Protein AF-A0A506ULU9-F1 (afdb_monomer_lite)

Foldseek 3Di:
DDDDDDDDPDPDPPPPQDWDQDPPPRDIDGPPDQADPPQGWGWDAAFDPVQLVVLLQVQLPPQLVVVCVVPPPVCPVCNVVSSVVRSVVSNVCRRVVRRDIDTGDD

Sequence (106 aa):
MRLPAKHPGPPQPRAEISFLPCPHCGAEIRNTALRCPACGAEKHFGPTLYETAFCALAGALALPLAVWAVTGAAHWFWLGLTCAAGAALGVLAALFRFSSARWLKT

Radius of gyration: 25.17 Å; chains: 1; bounding box: 41×34×87 Å

Organism: NCBI:txid2558360

pLDDT: mean 84.12, std 10.23, range [53.81, 94.94]

Structure (mmCIF, N/CA/C/O backbone):
data_AF-A0A506ULU9-F1
#
_entry.id   AF-A0A506ULU9-F1
#
loop_
_atom_site.group_PDB
_atom_site.id
_atom_site.type_symbol
_atom_site.label_atom_id
_atom_site.label_alt_id
_atom_site.label_comp_id
_atom_site.label_asym_id
_atom_site.label_entity_id
_atom_site.label_seq_id
_atom_site.pdbx_PDB_ins_code
_atom_site.Cartn_x
_atom_site.Cartn_y
_atom_site.Cartn_z
_atom_site.occupancy
_atom_site.B_iso_or_equiv
_atom_site.auth_seq_id
_atom_site.auth_comp_id
_atom_site.auth_asym_id
_atom_site.auth_atom_id
_atom_site.pdbx_PDB_model_num
ATOM 1 N N . MET A 1 1 ? 21.155 -22.504 61.431 1.00 53.81 1 MET A N 1
ATOM 2 C CA . MET A 1 1 ? 20.816 -22.464 59.992 1.00 53.81 1 MET A CA 1
ATOM 3 C C . MET A 1 1 ? 19.777 -21.367 59.789 1.00 53.81 1 MET A C 1
ATOM 5 O O . MET A 1 1 ? 18.674 -21.511 60.293 1.00 53.81 1 MET A O 1
ATOM 9 N N . ARG A 1 2 ? 20.144 -20.225 59.187 1.00 55.00 2 ARG A N 1
ATOM 10 C CA . ARG A 1 2 ? 19.197 -19.136 58.875 1.00 55.00 2 ARG A CA 1
ATOM 11 C C . ARG A 1 2 ? 18.644 -19.380 57.470 1.00 55.00 2 ARG A C 1
ATOM 13 O O . ARG A 1 2 ? 19.429 -19.482 56.534 1.00 55.00 2 ARG A O 1
ATOM 20 N N . LEU A 1 3 ? 17.326 -19.506 57.337 1.00 65.94 3 LEU A N 1
ATOM 21 C CA . LEU A 1 3 ? 16.651 -19.561 56.037 1.00 65.94 3 LEU A CA 1
ATOM 22 C C . LEU A 1 3 ? 16.816 -18.205 55.322 1.00 65.94 3 LEU A C 1
ATOM 24 O O . LEU A 1 3 ? 16.645 -17.171 55.975 1.00 65.94 3 LEU A O 1
ATOM 28 N N . PRO A 1 4 ? 17.142 -18.170 54.017 1.00 65.12 4 PRO A N 1
ATOM 29 C CA . PRO A 1 4 ? 17.172 -16.922 53.267 1.00 65.12 4 PRO A CA 1
ATOM 30 C C . PRO A 1 4 ? 15.757 -16.343 53.144 1.00 65.12 4 PRO A C 1
ATOM 32 O O . PRO A 1 4 ? 14.809 -17.036 52.772 1.00 65.12 4 PRO A O 1
ATOM 35 N N . ALA A 1 5 ? 15.621 -15.057 53.467 1.00 68.94 5 ALA A N 1
ATOM 36 C CA . ALA A 1 5 ? 14.368 -14.327 53.354 1.00 68.94 5 ALA A CA 1
ATOM 37 C C . ALA A 1 5 ? 13.921 -14.254 51.885 1.00 68.94 5 ALA A C 1
ATOM 39 O O . ALA A 1 5 ? 14.635 -13.726 51.029 1.00 68.94 5 ALA A O 1
ATOM 40 N N . LYS A 1 6 ? 12.717 -14.766 51.605 1.00 68.88 6 LYS A N 1
ATOM 41 C CA . LYS A 1 6 ? 12.034 -14.647 50.314 1.00 68.88 6 LYS A CA 1
ATOM 42 C C . LYS A 1 6 ? 11.797 -13.161 50.027 1.00 68.88 6 LYS A C 1
ATOM 44 O O . LYS A 1 6 ? 10.913 -12.556 50.627 1.00 68.88 6 LYS A O 1
ATOM 49 N N . HIS A 1 7 ? 12.599 -12.572 49.142 1.00 68.19 7 HIS A N 1
ATOM 50 C CA . HIS A 1 7 ? 12.332 -11.225 48.646 1.00 68.19 7 HIS A CA 1
ATOM 51 C C . HIS A 1 7 ? 10.995 -11.235 47.889 1.00 68.19 7 HIS A C 1
ATOM 53 O O . HIS A 1 7 ? 10.808 -12.091 47.016 1.00 68.19 7 HIS A O 1
ATOM 59 N N . PRO A 1 8 ? 10.050 -10.331 48.204 1.00 69.31 8 PRO A N 1
ATOM 60 C CA . PRO A 1 8 ? 8.905 -10.122 47.338 1.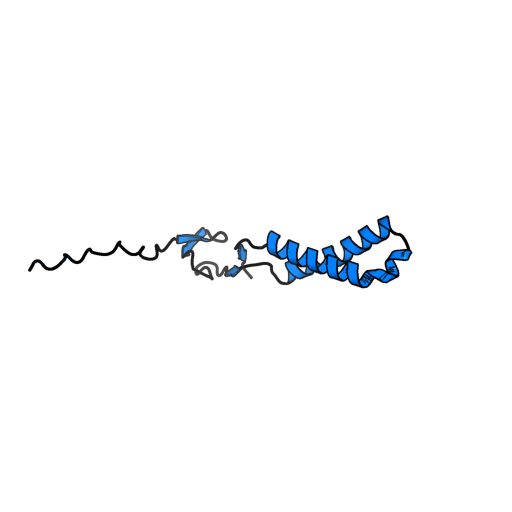00 69.31 8 PRO A CA 1
ATOM 61 C C . PRO A 1 8 ? 9.443 -9.579 46.012 1.00 69.31 8 PRO A C 1
ATOM 63 O O . PRO A 1 8 ? 10.181 -8.595 45.987 1.00 69.31 8 PRO A O 1
ATOM 66 N N . GLY A 1 9 ? 9.139 -10.277 44.915 1.00 68.44 9 GLY A N 1
ATOM 67 C CA . GLY A 1 9 ? 9.473 -9.800 43.576 1.00 68.44 9 GLY A CA 1
ATOM 68 C C . GLY A 1 9 ? 8.848 -8.422 43.319 1.00 68.44 9 GLY A C 1
ATOM 69 O O . GLY A 1 9 ? 7.880 -8.057 43.995 1.00 68.44 9 GLY A O 1
ATOM 70 N N . PRO A 1 10 ? 9.387 -7.647 42.364 1.00 73.56 10 PRO A N 1
ATOM 71 C CA . PRO A 1 10 ? 8.842 -6.337 42.034 1.00 73.56 10 PRO A CA 1
ATOM 72 C C . PRO A 1 10 ? 7.345 -6.455 41.698 1.00 73.56 10 PRO A C 1
ATOM 74 O O . PRO A 1 10 ? 6.935 -7.463 41.109 1.00 73.56 10 PRO A O 1
ATOM 77 N N . PRO A 1 11 ? 6.513 -5.461 42.065 1.00 65.31 11 PRO A N 1
ATOM 78 C CA . PRO A 1 11 ? 5.122 -5.438 41.645 1.00 65.31 11 PRO A CA 1
ATOM 79 C C . PRO A 1 11 ? 5.092 -5.491 40.116 1.00 65.31 11 PRO A C 1
ATOM 81 O O . PRO A 1 11 ? 5.584 -4.587 39.443 1.00 65.31 11 PRO A O 1
ATOM 84 N N . GLN A 1 12 ? 4.557 -6.585 39.572 1.00 64.88 12 GLN A N 1
ATOM 85 C CA . GLN A 1 12 ? 4.276 -6.693 38.146 1.00 64.88 12 GLN A CA 1
ATOM 86 C C . GLN A 1 12 ? 3.405 -5.487 37.768 1.00 64.88 12 GLN A C 1
ATOM 88 O O . GLN A 1 12 ? 2.427 -5.235 38.484 1.00 64.88 12 GLN A O 1
ATOM 93 N N . PRO A 1 13 ? 3.727 -4.728 36.705 1.00 60.44 13 PRO A N 1
ATOM 94 C CA . PRO A 1 13 ? 2.884 -3.632 36.263 1.00 60.44 13 PRO A CA 1
ATOM 95 C C . PRO A 1 13 ? 1.521 -4.222 35.908 1.00 60.44 13 PRO A C 1
ATOM 97 O O . PRO A 1 13 ? 1.338 -4.888 34.890 1.00 60.44 13 PRO A O 1
ATOM 100 N N . ARG A 1 14 ? 0.569 -4.043 36.824 1.00 58.22 14 ARG A N 1
ATOM 101 C CA . ARG A 1 14 ? -0.850 -4.322 36.636 1.00 58.22 14 ARG A CA 1
ATOM 102 C C . ARG A 1 14 ? -1.207 -3.618 35.338 1.00 58.22 14 ARG A C 1
ATOM 104 O O . ARG A 1 14 ? -1.058 -2.404 35.324 1.00 58.22 14 ARG A O 1
ATOM 111 N N . ALA A 1 15 ? -1.556 -4.360 34.280 1.00 61.72 15 ALA A N 1
ATOM 112 C CA . ALA A 1 15 ? -1.831 -3.809 32.953 1.00 61.72 15 ALA A CA 1
ATOM 113 C C . ALA A 1 15 ? -2.652 -2.529 33.113 1.00 61.72 15 ALA A C 1
ATOM 115 O O . ALA A 1 15 ? -3.836 -2.589 33.452 1.00 61.72 15 ALA A O 1
ATOM 116 N N . GLU A 1 16 ? -1.978 -1.385 33.014 1.00 63.12 16 GLU A N 1
ATOM 117 C CA . GLU A 1 16 ? -2.585 -0.109 33.331 1.00 63.12 16 GLU A CA 1
ATOM 118 C C . GLU A 1 16 ? -3.606 0.104 32.231 1.00 63.12 16 GLU A C 1
ATOM 120 O O . GLU A 1 16 ? -3.262 0.176 31.046 1.00 63.12 16 GLU A O 1
ATOM 125 N N . ILE A 1 17 ? -4.882 0.044 32.606 1.00 69.75 17 ILE A N 1
ATOM 126 C CA . ILE A 1 17 ? -5.977 0.197 31.661 1.00 69.75 17 ILE A CA 1
ATOM 127 C C . ILE A 1 17 ? -5.963 1.671 31.274 1.00 69.75 17 ILE A C 1
ATOM 129 O O . ILE A 1 17 ? -6.603 2.501 31.907 1.00 69.75 17 ILE A O 1
ATOM 133 N N . SER A 1 18 ? -5.161 1.989 30.264 1.00 78.12 18 SER A N 1
ATOM 134 C CA . SER A 1 18 ? -5.095 3.321 29.692 1.00 78.12 18 SER A CA 1
ATOM 135 C C . SER A 1 18 ? -6.356 3.544 28.869 1.00 78.12 18 SER A C 1
ATOM 137 O O . SER A 1 18 ? -6.704 2.752 27.983 1.00 78.12 18 SER A O 1
ATOM 139 N N . PHE A 1 19 ? -7.063 4.614 29.202 1.00 86.75 19 PHE A N 1
ATOM 140 C CA . PHE A 1 19 ? -8.207 5.093 28.449 1.00 86.75 19 PHE A CA 1
ATOM 141 C C . PHE A 1 19 ? -7.773 6.255 27.555 1.00 86.75 19 PHE A C 1
ATOM 143 O O . PHE A 1 19 ? -6.865 7.014 27.888 1.00 86.75 19 PHE A O 1
ATOM 150 N N . LEU A 1 20 ? -8.386 6.350 26.383 1.00 88.38 20 LEU A N 1
ATOM 151 C CA . LEU A 1 20 ? -8.111 7.352 25.360 1.00 88.38 20 LEU A CA 1
ATOM 152 C C . LEU A 1 20 ? -9.465 7.880 24.858 1.00 88.38 20 LEU A C 1
ATOM 154 O O . LEU A 1 20 ? -10.409 7.096 24.750 1.00 88.38 20 LEU A O 1
ATOM 158 N N . PRO A 1 21 ? -9.601 9.173 24.536 1.00 90.81 21 PRO A N 1
ATOM 159 C CA . PRO A 1 21 ? -10.807 9.680 23.889 1.00 90.81 21 PRO A CA 1
ATOM 160 C C . PRO A 1 21 ? -10.905 9.185 22.439 1.00 90.81 21 PRO A C 1
ATOM 162 O O . PRO A 1 21 ? -9.950 9.262 21.668 1.00 90.81 21 PRO A O 1
ATOM 165 N N . CYS A 1 22 ? -12.074 8.701 22.024 1.00 90.31 22 CYS A N 1
ATOM 166 C CA . CYS A 1 22 ? -12.311 8.330 20.632 1.00 90.31 22 CYS A CA 1
ATOM 167 C C . CYS A 1 22 ? -12.179 9.570 19.725 1.00 90.31 22 CYS A C 1
ATOM 169 O O . CYS A 1 22 ? -12.901 10.544 19.942 1.00 90.31 22 CYS A O 1
ATOM 171 N N . PRO A 1 23 ? -11.357 9.546 18.659 1.00 87.69 23 PRO A N 1
ATOM 172 C CA . PRO A 1 23 ? -11.166 10.712 17.791 1.00 87.69 23 PRO A CA 1
ATOM 173 C C . PRO A 1 23 ? -12.404 11.068 16.952 1.00 87.69 23 PRO A C 1
ATOM 175 O O . PRO A 1 23 ? -12.446 12.142 16.365 1.00 87.69 23 PRO A O 1
ATOM 178 N N . HIS A 1 24 ? -13.408 10.185 16.878 1.00 88.56 24 HIS A N 1
ATOM 179 C CA . HIS A 1 24 ? -14.624 10.427 16.098 1.00 88.56 24 HIS A CA 1
ATOM 180 C C . HIS A 1 24 ? -15.765 11.035 16.930 1.00 88.56 24 HIS A C 1
ATOM 182 O O . HIS A 1 24 ? -16.524 11.855 16.419 1.00 88.56 24 HIS A O 1
ATOM 188 N N . CYS A 1 25 ? -15.945 10.608 18.184 1.00 91.25 25 CYS A N 1
ATOM 189 C CA . CYS A 1 25 ? -17.077 11.041 19.018 1.00 91.25 25 CYS A CA 1
ATOM 190 C C . CYS A 1 25 ? -16.688 11.591 20.395 1.00 91.25 25 CYS A C 1
ATOM 192 O O . CYS A 1 25 ? -17.566 12.021 21.132 1.00 91.25 25 CYS A O 1
ATOM 194 N N . GLY A 1 26 ? -15.409 11.541 20.773 1.00 90.44 26 GLY A N 1
ATOM 195 C CA . GLY A 1 26 ? -14.922 11.991 22.078 1.00 90.44 26 GLY A CA 1
ATOM 196 C C . GLY A 1 26 ? -15.189 11.035 23.244 1.00 90.44 26 GLY A C 1
ATOM 197 O O . GLY A 1 26 ? -14.680 11.275 24.333 1.00 90.44 26 GLY A O 1
ATOM 198 N N . ALA A 1 27 ? -15.937 9.943 23.043 1.00 91.44 27 ALA A N 1
ATOM 199 C CA . ALA A 1 27 ? -16.232 8.985 24.108 1.00 91.44 27 ALA A CA 1
ATOM 200 C C . ALA A 1 27 ? -14.967 8.272 24.608 1.00 91.44 27 ALA A C 1
ATOM 202 O O . ALA A 1 27 ? -14.085 7.924 23.820 1.00 91.44 27 ALA A O 1
ATOM 203 N N . GLU A 1 28 ? -14.909 8.007 25.909 1.00 92.25 28 GLU A N 1
ATOM 204 C CA . GLU A 1 28 ? -13.771 7.351 26.544 1.00 92.25 28 GLU A CA 1
ATOM 205 C C . GLU A 1 28 ? -13.723 5.860 26.185 1.00 92.25 28 GLU A C 1
ATOM 207 O O . GLU A 1 28 ? -14.691 5.116 26.366 1.00 92.25 28 GLU A O 1
ATOM 212 N N . ILE A 1 29 ? -12.596 5.416 25.632 1.00 90.94 29 ILE A N 1
ATOM 213 C CA . ILE A 1 29 ? -12.398 4.044 25.161 1.00 90.94 29 ILE A CA 1
ATOM 214 C C . ILE A 1 29 ? -11.109 3.462 25.728 1.00 90.94 29 ILE A C 1
ATOM 216 O O . ILE A 1 29 ? -10.129 4.169 25.949 1.00 90.94 29 ILE A O 1
ATOM 220 N N . ARG A 1 30 ? -11.077 2.144 25.946 1.00 87.81 30 ARG A N 1
ATOM 221 C CA . ARG A 1 30 ? -9.826 1.460 26.308 1.00 87.81 30 ARG A CA 1
ATOM 222 C C . ARG A 1 30 ? -8.840 1.564 25.147 1.00 87.81 30 ARG A C 1
ATOM 224 O O . ARG A 1 30 ? -9.232 1.378 23.999 1.00 87.81 30 ARG A O 1
ATOM 231 N N . ASN A 1 31 ? -7.558 1.771 25.428 1.00 83.31 31 ASN A N 1
ATOM 232 C CA . ASN A 1 31 ? -6.515 1.836 24.396 1.00 83.31 31 ASN A CA 1
ATOM 233 C C . ASN A 1 31 ? -6.457 0.547 23.540 1.00 83.31 31 ASN A C 1
ATOM 235 O O . ASN A 1 31 ? -6.240 0.580 22.323 1.00 83.31 31 ASN A O 1
ATOM 239 N N . THR A 1 32 ? -6.755 -0.593 24.168 1.00 84.62 32 THR A N 1
ATOM 240 C CA . THR A 1 32 ? -6.844 -1.913 23.530 1.00 84.62 32 THR A CA 1
ATOM 241 C C . THR A 1 32 ? -8.162 -2.174 22.793 1.00 84.62 32 THR A C 1
ATOM 243 O O . THR A 1 32 ? -8.303 -3.228 22.179 1.00 84.62 32 THR A O 1
ATOM 246 N N . ALA A 1 33 ? -9.133 -1.254 22.828 1.00 85.12 33 ALA A N 1
ATOM 247 C CA . ALA A 1 33 ? -10.397 -1.429 22.121 1.00 85.12 33 ALA A CA 1
ATOM 248 C C 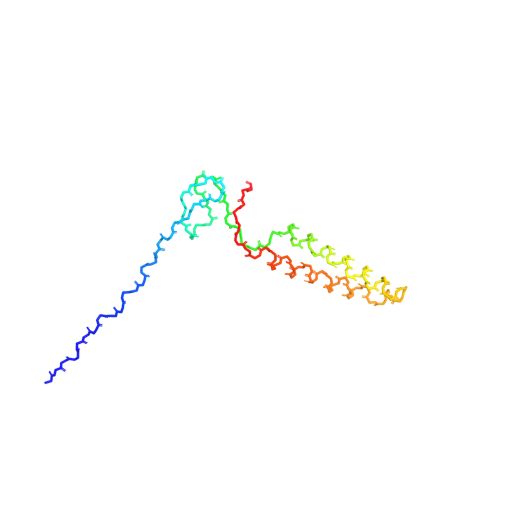. ALA A 1 33 ? -10.185 -1.377 20.599 1.00 85.12 33 ALA A C 1
ATOM 250 O O . ALA A 1 33 ? -9.551 -0.459 20.078 1.00 85.12 33 ALA A O 1
ATOM 251 N N . LEU A 1 34 ? -10.753 -2.356 19.889 1.00 88.25 34 LEU A N 1
ATOM 252 C CA . LEU A 1 34 ? -10.780 -2.397 18.421 1.00 88.25 34 LEU A CA 1
ATOM 253 C C . LEU A 1 34 ? -11.985 -1.659 17.831 1.00 88.25 34 LEU A C 1
ATOM 255 O O . LEU A 1 34 ? -11.978 -1.323 16.654 1.00 88.25 34 LEU A O 1
ATOM 259 N N . ARG A 1 35 ? -13.017 -1.401 18.635 1.00 90.19 35 ARG A N 1
ATOM 260 C CA . ARG A 1 35 ? -14.245 -0.726 18.215 1.00 90.19 35 ARG A CA 1
ATOM 261 C C . ARG A 1 35 ? -14.734 0.193 19.323 1.00 90.19 35 ARG A C 1
ATOM 263 O O . ARG A 1 35 ? -14.689 -0.169 20.498 1.00 90.19 35 ARG A O 1
ATOM 270 N N . CYS A 1 36 ? -15.205 1.376 18.954 1.00 91.06 36 CYS A N 1
ATOM 271 C CA . CYS A 1 36 ? -15.810 2.312 19.884 1.00 91.06 36 CYS A CA 1
ATOM 272 C C . CYS A 1 36 ? -17.244 1.856 20.210 1.00 91.06 36 CYS A C 1
ATOM 274 O O . CYS A 1 36 ? -18.054 1.732 19.288 1.00 91.06 36 CYS A O 1
ATOM 276 N N . PRO A 1 37 ? -17.602 1.653 21.491 1.00 89.19 37 PRO A N 1
ATOM 277 C CA . PRO A 1 37 ? -18.946 1.227 21.880 1.00 89.19 37 PRO A CA 1
ATOM 278 C C . PRO A 1 37 ? -20.002 2.327 21.697 1.00 89.19 37 PRO A C 1
ATOM 280 O O . PRO A 1 37 ? -21.180 2.017 21.588 1.00 89.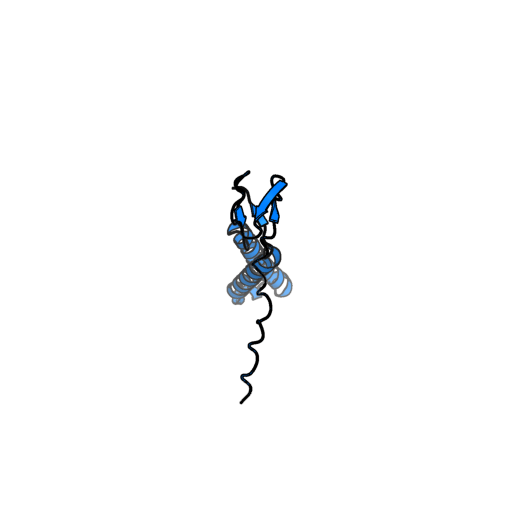19 37 PRO A O 1
ATOM 283 N N . ALA A 1 38 ? -19.593 3.599 21.652 1.00 90.94 38 ALA A N 1
ATOM 284 C CA . ALA A 1 38 ? -20.513 4.726 21.527 1.00 90.94 38 ALA A CA 1
ATOM 285 C C . ALA A 1 38 ? -20.876 5.039 20.067 1.00 90.94 38 ALA A C 1
ATOM 287 O O . ALA A 1 38 ? -22.045 5.219 19.747 1.00 90.94 38 ALA A O 1
ATOM 288 N N . CYS A 1 39 ? -19.884 5.126 19.171 1.00 91.06 39 CYS A N 1
ATOM 289 C CA . CYS A 1 39 ? -20.109 5.557 17.785 1.00 91.06 39 CYS A CA 1
ATOM 290 C C . CYS A 1 39 ? -19.916 4.460 16.733 1.00 91.06 39 CYS A C 1
ATOM 292 O O . CYS A 1 39 ? -20.218 4.702 15.564 1.00 91.06 39 CYS A O 1
ATOM 294 N N . GLY A 1 40 ? -19.392 3.295 17.127 1.00 89.75 40 GLY A N 1
ATOM 295 C CA . GLY A 1 40 ? -19.134 2.167 16.235 1.00 89.75 40 GLY A CA 1
ATOM 296 C C . GLY A 1 40 ? -17.858 2.265 15.397 1.00 89.75 40 GLY A C 1
ATOM 297 O O . GLY A 1 40 ? -17.586 1.329 14.658 1.00 89.75 40 GLY A O 1
ATOM 298 N N . ALA A 1 41 ? -17.068 3.342 15.510 1.00 90.75 41 ALA A N 1
ATOM 299 C CA . ALA A 1 41 ? -15.810 3.471 14.769 1.00 90.75 41 ALA A CA 1
ATOM 300 C C . ALA A 1 41 ? -14.835 2.336 15.116 1.00 90.75 41 ALA A C 1
ATOM 302 O O . ALA A 1 41 ? -14.701 1.969 16.286 1.00 90.75 41 ALA A O 1
ATOM 303 N N . GLU A 1 42 ? -14.131 1.816 14.118 1.00 90.25 42 GLU A N 1
ATOM 304 C CA . GLU A 1 42 ? -13.203 0.696 14.245 1.00 90.25 42 GLU A CA 1
ATOM 305 C C . GLU A 1 42 ? -11.752 1.155 14.106 1.00 90.25 42 GLU A C 1
ATOM 307 O O . GLU A 1 42 ? -11.411 2.029 13.303 1.00 90.25 42 GLU A O 1
ATOM 312 N N . LYS A 1 43 ? -10.887 0.555 14.922 1.00 86.62 43 LYS A N 1
ATOM 313 C CA . LYS A 1 43 ? -9.445 0.765 14.902 1.00 86.62 43 LYS A CA 1
ATOM 314 C C . LYS A 1 43 ? -8.874 -0.041 13.744 1.00 86.62 43 LYS A C 1
ATOM 316 O O . LYS A 1 43 ? -8.858 -1.270 13.779 1.00 86.62 43 LYS A O 1
ATOM 321 N N . HIS A 1 44 ? -8.410 0.663 12.724 1.00 85.31 44 HIS A N 1
ATOM 322 C CA . HIS A 1 44 ? -7.804 0.067 11.547 1.00 85.31 44 HIS A CA 1
ATOM 323 C C . HIS A 1 44 ? -6.285 0.198 11.627 1.00 85.31 44 HIS A C 1
ATOM 325 O O . HIS A 1 44 ? -5.747 1.259 11.968 1.00 85.31 44 HIS A O 1
ATOM 331 N N . PHE A 1 45 ? -5.604 -0.913 11.354 1.00 81.25 45 PHE A N 1
ATOM 332 C CA . PHE A 1 45 ? -4.152 -1.008 11.379 1.00 81.25 45 PHE A CA 1
ATOM 333 C C . PHE A 1 45 ? -3.645 -1.253 9.965 1.00 81.25 45 PHE A C 1
ATOM 335 O O . PHE A 1 45 ? -4.011 -2.246 9.339 1.00 81.25 45 PHE A O 1
ATOM 342 N N . GLY A 1 46 ? -2.772 -0.364 9.498 1.00 83.25 46 GLY A N 1
ATOM 343 C CA . GLY A 1 46 ? -2.190 -0.443 8.166 1.00 83.25 46 GLY A CA 1
ATOM 344 C C . GLY A 1 46 ? -3.048 0.212 7.078 1.00 83.25 46 GLY A C 1
ATOM 345 O O . GLY A 1 46 ? -4.111 0.773 7.358 1.00 83.25 46 GLY A O 1
ATOM 346 N N . PRO A 1 47 ? -2.554 0.179 5.830 1.00 83.50 47 PRO A N 1
ATOM 347 C CA . PRO A 1 47 ? -3.233 0.786 4.699 1.00 83.50 47 PRO A CA 1
ATOM 348 C C . PRO A 1 47 ? -4.484 -0.004 4.318 1.00 83.50 47 PRO A C 1
ATOM 350 O O . PRO A 1 47 ? -4.504 -1.236 4.337 1.00 83.50 47 PRO A O 1
ATOM 353 N N . THR A 1 48 ? -5.517 0.709 3.887 1.00 87.25 48 THR A N 1
ATOM 354 C CA . THR A 1 48 ? -6.669 0.076 3.245 1.00 87.25 48 THR A CA 1
ATOM 355 C C . THR A 1 48 ?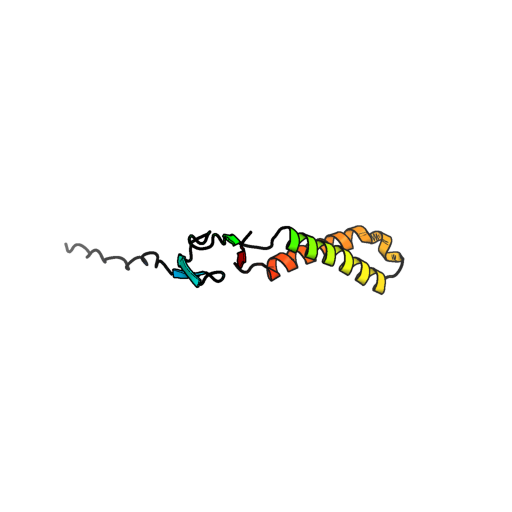 -6.287 -0.491 1.872 1.00 87.25 48 THR A C 1
ATOM 357 O O . THR A 1 48 ? -5.296 -0.086 1.249 1.00 87.25 48 THR A O 1
ATOM 360 N N . LEU A 1 49 ? -7.096 -1.426 1.355 1.00 85.69 49 LEU A N 1
ATOM 361 C CA . LEU A 1 49 ? -6.897 -1.976 0.007 1.00 85.69 49 LEU A CA 1
ATOM 362 C C . LEU A 1 49 ? -6.894 -0.874 -1.058 1.00 85.69 49 LEU A C 1
ATOM 364 O O . LEU A 1 49 ? -6.075 -0.907 -1.972 1.00 85.69 49 LEU A O 1
ATOM 368 N N . TYR A 1 50 ? -7.773 0.120 -0.911 1.00 88.75 50 TYR A N 1
ATOM 369 C CA . TYR A 1 50 ? -7.882 1.236 -1.846 1.00 88.75 50 TYR A CA 1
ATOM 370 C C . TYR A 1 50 ? -6.635 2.130 -1.838 1.00 88.75 50 TYR A C 1
ATOM 372 O O . TYR A 1 50 ? -6.089 2.429 -2.898 1.00 88.75 50 TYR A O 1
ATOM 380 N N . GLU A 1 51 ? -6.136 2.510 -0.658 1.00 89.69 51 GLU A N 1
ATOM 381 C CA . GLU A 1 51 ? -4.915 3.320 -0.525 1.00 89.69 51 GLU A CA 1
ATOM 382 C C . GLU A 1 51 ? -3.690 2.590 -1.087 1.00 89.69 51 GLU A C 1
ATOM 384 O O . GLU A 1 51 ? -2.875 3.183 -1.796 1.00 89.69 51 GLU A O 1
ATOM 389 N N . THR A 1 52 ? -3.587 1.285 -0.818 1.00 91.31 52 THR A N 1
ATOM 390 C CA . THR A 1 52 ? -2.487 0.456 -1.323 1.00 91.31 52 THR A CA 1
ATOM 391 C C . THR A 1 52 ? -2.550 0.325 -2.842 1.00 91.31 52 THR A C 1
ATOM 393 O O . THR A 1 52 ? -1.537 0.517 -3.513 1.00 91.31 52 THR A O 1
ATOM 396 N N . ALA A 1 53 ? -3.734 0.047 -3.397 1.00 91.94 53 ALA A N 1
ATOM 397 C CA . ALA A 1 53 ? -3.943 -0.051 -4.837 1.00 91.94 53 ALA A CA 1
ATOM 398 C C . ALA A 1 53 ? -3.620 1.273 -5.541 1.00 91.94 53 ALA A C 1
ATOM 400 O O . ALA A 1 53 ? -2.917 1.276 -6.549 1.00 91.94 53 ALA A O 1
ATOM 401 N N . PHE A 1 54 ? -4.067 2.401 -4.985 1.00 93.25 54 PHE A N 1
ATOM 402 C CA . PHE A 1 54 ? -3.798 3.718 -5.552 1.00 93.25 54 PHE A CA 1
ATOM 403 C C . PHE A 1 54 ? -2.297 4.028 -5.594 1.00 93.25 54 PHE A C 1
ATOM 405 O O . PHE A 1 54 ? -1.771 4.401 -6.642 1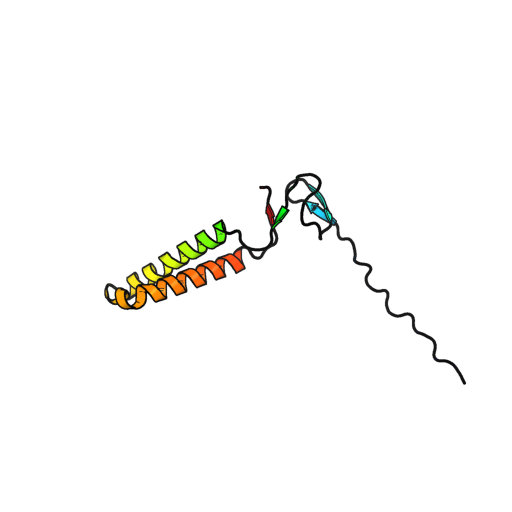.00 93.25 54 PHE A O 1
ATOM 412 N N . CYS A 1 55 ? -1.578 3.822 -4.487 1.00 92.31 55 CYS A N 1
ATOM 413 C CA . CYS A 1 55 ? -0.133 4.046 -4.447 1.00 92.31 55 CYS A CA 1
ATOM 414 C C . CYS A 1 55 ? 0.642 3.068 -5.341 1.00 92.31 55 CYS A C 1
ATOM 416 O O . CYS A 1 55 ? 1.600 3.481 -5.995 1.00 92.31 55 CYS A O 1
ATOM 418 N N . ALA A 1 56 ? 0.229 1.800 -5.409 1.00 93.38 56 ALA A N 1
ATOM 419 C CA . ALA A 1 56 ? 0.834 0.808 -6.293 1.00 93.38 56 ALA A CA 1
ATOM 420 C C . ALA A 1 56 ? 0.678 1.199 -7.768 1.00 93.38 56 ALA A C 1
ATOM 422 O O . ALA A 1 56 ? 1.659 1.182 -8.505 1.00 93.38 56 ALA A O 1
ATOM 423 N N . LEU A 1 57 ? -0.523 1.608 -8.190 1.00 94.94 57 LEU A N 1
ATOM 424 C CA . LEU A 1 57 ? -0.782 2.072 -9.556 1.00 94.94 57 LEU A CA 1
ATOM 425 C C . LEU A 1 57 ? -0.008 3.354 -9.872 1.00 94.94 57 LEU A C 1
ATOM 427 O O . LEU A 1 57 ? 0.610 3.453 -10.930 1.00 94.94 57 LEU A O 1
ATOM 431 N N . ALA A 1 58 ? 0.019 4.312 -8.943 1.00 94.75 58 ALA A N 1
ATOM 432 C CA . ALA A 1 58 ? 0.792 5.538 -9.105 1.00 94.75 58 ALA A CA 1
ATOM 433 C C . ALA A 1 58 ? 2.288 5.238 -9.294 1.00 94.75 58 ALA A C 1
ATOM 435 O O . ALA A 1 58 ? 2.905 5.759 -10.219 1.00 94.75 58 ALA A O 1
ATOM 436 N N . GLY A 1 59 ? 2.861 4.354 -8.471 1.00 92.31 59 GLY A N 1
ATOM 437 C CA . GLY A 1 59 ? 4.251 3.921 -8.608 1.00 92.31 59 GLY A CA 1
ATOM 438 C C . GLY A 1 59 ? 4.508 3.150 -9.906 1.00 92.31 59 GLY A C 1
ATOM 439 O O . GLY A 1 59 ? 5.495 3.418 -10.593 1.00 92.31 59 GLY A O 1
ATOM 440 N N . ALA A 1 60 ? 3.597 2.247 -10.277 1.00 93.62 60 ALA A N 1
ATOM 441 C CA . ALA A 1 60 ? 3.673 1.447 -11.497 1.00 93.62 60 ALA A CA 1
ATOM 442 C C . ALA A 1 60 ? 3.639 2.291 -12.775 1.00 93.62 60 ALA A C 1
ATOM 444 O O . ALA A 1 60 ? 4.169 1.848 -13.783 1.00 93.62 60 ALA A O 1
ATOM 445 N N . LEU A 1 61 ? 3.043 3.486 -12.743 1.00 93.31 61 LEU A N 1
ATOM 446 C CA . LEU A 1 61 ? 3.016 4.416 -13.875 1.00 93.31 61 LEU A CA 1
ATOM 447 C C . LEU A 1 61 ? 4.158 5.437 -13.815 1.00 93.31 61 LEU A C 1
ATOM 449 O O . LEU A 1 61 ? 4.785 5.724 -14.833 1.00 93.31 61 LEU A O 1
ATOM 453 N N . ALA A 1 62 ? 4.462 5.973 -12.632 1.00 92.88 62 ALA A N 1
ATOM 454 C CA . ALA A 1 62 ? 5.463 7.023 -12.474 1.00 92.88 62 ALA A CA 1
ATOM 455 C C . ALA A 1 62 ? 6.877 6.543 -12.825 1.00 92.88 62 ALA A C 1
ATOM 457 O O . ALA A 1 62 ? 7.615 7.251 -13.508 1.00 92.88 62 ALA A O 1
ATOM 458 N N . LEU A 1 63 ? 7.253 5.336 -12.388 1.00 90.00 63 LEU A N 1
ATOM 459 C CA . LEU A 1 63 ? 8.596 4.807 -12.615 1.00 90.00 63 LEU A CA 1
ATOM 460 C C . LEU A 1 63 ? 8.905 4.537 -14.102 1.00 90.00 63 LEU A C 1
ATOM 462 O O . LEU A 1 63 ? 9.930 5.028 -14.576 1.00 90.00 63 LEU A O 1
ATOM 466 N N . PRO A 1 64 ? 8.061 3.828 -14.880 1.00 89.19 64 PRO A N 1
ATOM 467 C CA . PRO A 1 64 ? 8.308 3.652 -16.310 1.00 89.19 64 PRO A CA 1
ATOM 468 C C . PRO A 1 64 ? 8.244 4.967 -17.089 1.00 89.19 64 PRO A C 1
ATOM 470 O O . PRO A 1 64 ? 9.057 5.147 -17.990 1.00 89.19 64 PRO A O 1
ATOM 473 N N . LEU A 1 65 ? 7.360 5.910 -16.729 1.00 89.88 65 LEU A N 1
ATOM 474 C CA . LEU A 1 65 ? 7.324 7.24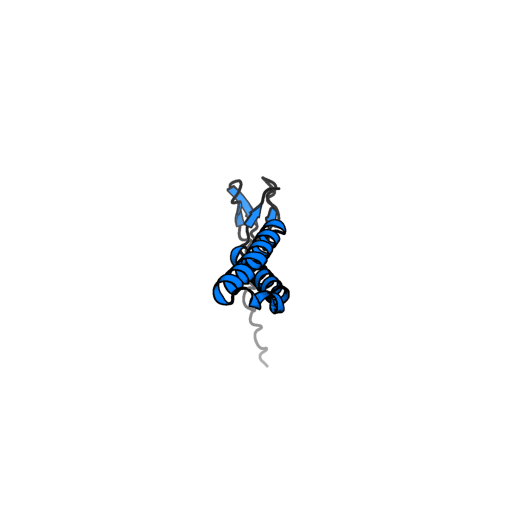0 -17.354 1.00 89.88 65 LEU A CA 1
ATOM 475 C C . LEU A 1 65 ? 8.629 8.012 -17.122 1.00 89.88 65 LEU A C 1
ATOM 477 O O . LEU A 1 65 ? 9.174 8.598 -18.058 1.00 89.88 65 LEU A O 1
ATOM 481 N N . ALA A 1 66 ? 9.160 7.974 -15.898 1.00 89.88 66 ALA A N 1
ATOM 482 C CA . ALA A 1 66 ? 10.433 8.603 -15.567 1.00 89.88 66 ALA A CA 1
ATOM 483 C C . ALA A 1 66 ? 11.600 7.959 -16.331 1.00 89.88 66 ALA A C 1
ATOM 485 O O . ALA A 1 66 ? 12.434 8.663 -16.895 1.00 89.88 66 ALA A O 1
ATOM 486 N N . VAL A 1 67 ? 11.645 6.625 -16.406 1.00 87.81 67 VAL A N 1
ATOM 487 C CA . VAL A 1 67 ? 12.690 5.911 -17.158 1.00 87.81 67 VAL A CA 1
ATOM 488 C C . VAL A 1 67 ? 12.583 6.181 -18.661 1.00 87.81 67 VAL A C 1
ATOM 490 O O . VAL A 1 67 ? 13.607 6.387 -19.317 1.00 87.81 67 VAL A O 1
ATOM 493 N N . TRP A 1 68 ? 11.369 6.226 -19.213 1.00 88.62 68 TRP A N 1
ATOM 494 C CA . TRP A 1 68 ? 11.134 6.557 -20.619 1.00 88.62 68 TRP A CA 1
ATOM 495 C C . TRP A 1 68 ? 11.624 7.966 -20.962 1.00 88.62 68 TRP A C 1
ATOM 497 O O . TRP A 1 68 ? 12.297 8.140 -21.975 1.00 88.62 68 TRP A O 1
ATOM 507 N N . ALA A 1 69 ? 11.381 8.948 -20.090 1.00 90.19 69 ALA A N 1
ATOM 508 C CA . ALA A 1 69 ? 11.860 10.317 -20.279 1.00 90.19 69 ALA A CA 1
ATOM 509 C C . ALA A 1 69 ? 13.399 10.420 -20.347 1.00 90.19 69 ALA A C 1
ATOM 511 O O . ALA A 1 69 ? 13.922 11.317 -21.002 1.00 90.19 69 ALA A O 1
ATOM 512 N N . VAL A 1 70 ? 14.123 9.499 -19.699 1.00 89.00 70 VAL A N 1
ATOM 513 C CA . VAL A 1 70 ? 15.598 9.479 -19.669 1.00 89.00 70 VAL A CA 1
ATOM 514 C C . VAL A 1 70 ? 16.196 8.646 -20.809 1.00 89.00 70 VAL A C 1
ATOM 516 O O . VAL A 1 70 ? 17.223 9.016 -21.369 1.00 89.00 70 VAL A O 1
ATOM 519 N N . THR A 1 71 ? 15.582 7.510 -21.149 1.00 84.38 71 THR A N 1
ATOM 520 C CA . THR A 1 71 ? 16.170 6.492 -22.048 1.00 84.38 71 THR A CA 1
ATOM 521 C C . THR A 1 71 ? 15.508 6.408 -23.428 1.00 84.38 71 THR A C 1
ATOM 523 O O . THR A 1 71 ? 16.024 5.742 -24.326 1.00 84.38 71 THR A O 1
ATOM 526 N N . GLY A 1 72 ? 14.379 7.091 -23.630 1.00 82.06 72 GLY A N 1
ATOM 527 C CA . GLY A 1 72 ? 13.645 7.109 -24.892 1.00 82.06 72 GLY A CA 1
ATOM 528 C C . GLY A 1 72 ? 13.048 5.750 -25.286 1.00 82.06 72 GLY A C 1
ATOM 529 O O . GLY A 1 72 ? 12.632 4.942 -24.452 1.00 82.06 72 GLY A O 1
ATOM 530 N N . ALA A 1 73 ? 12.977 5.484 -26.595 1.00 70.06 73 ALA A N 1
ATOM 531 C CA . ALA A 1 73 ? 12.296 4.311 -27.161 1.00 70.06 73 ALA A CA 1
ATOM 532 C C . ALA A 1 73 ? 12.938 2.953 -26.794 1.00 70.06 73 ALA A C 1
ATOM 534 O O . ALA A 1 73 ? 12.286 1.918 -26.920 1.00 70.06 73 ALA A O 1
ATOM 535 N N . ALA A 1 74 ? 14.173 2.942 -26.281 1.00 70.88 74 ALA A N 1
ATOM 536 C CA . ALA A 1 74 ? 14.865 1.727 -25.844 1.00 70.88 74 ALA A CA 1
ATOM 537 C C . ALA A 1 74 ? 14.290 1.118 -24.546 1.00 70.88 74 ALA A C 1
ATOM 539 O O . ALA A 1 74 ? 14.637 -0.007 -24.185 1.00 70.88 74 ALA A O 1
ATOM 540 N N . HIS A 1 75 ? 13.378 1.818 -23.857 1.00 75.62 75 HIS A N 1
ATOM 541 C CA . HIS A 1 75 ? 12.798 1.350 -22.593 1.00 75.62 75 HIS A CA 1
ATOM 542 C C . HIS A 1 75 ? 11.889 0.113 -22.733 1.00 75.62 75 HIS A C 1
ATOM 544 O O . HIS A 1 75 ? 11.619 -0.556 -21.734 1.00 75.62 75 HIS A O 1
ATOM 550 N N . TRP A 1 76 ? 11.426 -0.207 -23.951 1.00 77.12 76 TRP A N 1
ATOM 551 C CA . TRP A 1 76 ? 10.477 -1.299 -24.198 1.00 77.12 76 TRP A CA 1
ATOM 552 C C . TRP A 1 76 ? 10.981 -2.648 -23.667 1.00 77.12 76 TRP A C 1
ATOM 554 O O . TRP A 1 76 ? 10.196 -3.444 -23.158 1.00 77.12 76 TRP A O 1
ATOM 564 N N . PHE A 1 77 ? 12.299 -2.877 -23.707 1.00 81.88 77 PHE A N 1
ATOM 565 C CA . PHE A 1 77 ? 12.906 -4.122 -23.230 1.00 81.88 77 PHE A CA 1
ATOM 566 C C . PHE A 1 77 ? 12.773 -4.320 -21.707 1.00 81.88 77 PHE A C 1
ATOM 568 O O . PHE A 1 77 ? 12.686 -5.454 -21.246 1.00 81.88 77 PHE A O 1
ATOM 575 N N . TRP A 1 78 ? 12.701 -3.240 -20.919 1.00 86.44 78 TRP A N 1
ATOM 576 C CA . TRP A 1 78 ? 12.650 -3.300 -19.450 1.00 86.44 78 TRP A CA 1
ATOM 577 C C . TRP A 1 78 ? 11.337 -2.774 -18.849 1.00 86.44 78 TRP A C 1
ATOM 579 O O . TRP A 1 78 ? 11.239 -2.644 -17.629 1.00 86.44 78 TRP A O 1
ATOM 589 N N . LEU A 1 79 ? 10.315 -2.503 -19.670 1.00 87.81 79 LEU A N 1
ATOM 590 C CA . LEU A 1 79 ? 9.043 -1.921 -19.221 1.00 87.81 79 LEU A CA 1
ATOM 591 C C . LEU A 1 79 ? 8.363 -2.755 -18.121 1.00 87.81 79 LEU A C 1
ATOM 593 O O . LEU A 1 79 ? 7.885 -2.214 -17.128 1.00 87.81 79 LEU A O 1
ATOM 597 N N . GLY A 1 80 ? 8.357 -4.084 -18.256 1.00 88.50 80 GLY A N 1
ATOM 598 C CA . GLY A 1 80 ? 7.785 -4.960 -17.229 1.00 88.50 80 GLY A CA 1
ATOM 599 C C . GLY A 1 80 ? 8.497 -4.832 -15.877 1.00 88.50 80 GLY A C 1
ATOM 600 O O . GLY A 1 80 ? 7.844 -4.785 -14.834 1.00 88.50 80 GLY A O 1
ATOM 601 N N . LEU A 1 81 ? 9.830 -4.713 -15.891 1.00 91.88 81 LEU A N 1
ATOM 602 C CA . LEU A 1 81 ? 10.638 -4.588 -14.678 1.00 91.88 81 LEU A CA 1
ATOM 603 C C . LEU A 1 81 ? 10.422 -3.233 -13.995 1.00 91.88 81 LEU A C 1
ATOM 605 O O . LEU A 1 81 ? 10.291 -3.183 -12.774 1.00 91.88 81 LEU A O 1
ATOM 609 N N . THR A 1 82 ? 10.348 -2.142 -14.760 1.00 91.75 82 THR A N 1
ATOM 610 C CA . THR A 1 82 ? 10.122 -0.800 -14.203 1.00 91.75 82 THR A CA 1
ATOM 611 C C . THR A 1 82 ? 8.708 -0.643 -13.650 1.00 91.75 82 THR A C 1
ATOM 613 O O . THR A 1 82 ? 8.553 -0.066 -12.575 1.00 91.75 82 THR A O 1
ATOM 616 N N . CYS A 1 83 ? 7.693 -1.224 -14.296 1.00 92.00 83 CYS A N 1
ATOM 617 C CA . CYS A 1 83 ? 6.339 -1.306 -13.743 1.00 92.00 83 CYS A CA 1
ATOM 618 C C . CYS A 1 83 ? 6.311 -2.089 -12.422 1.00 92.00 83 CYS A C 1
ATOM 620 O O . CYS A 1 83 ? 5.747 -1.611 -11.440 1.00 92.00 83 CYS A O 1
ATOM 622 N N . ALA A 1 84 ? 6.939 -3.270 -12.373 1.00 93.00 84 ALA A N 1
ATOM 623 C CA . ALA A 1 84 ? 6.972 -4.099 -11.167 1.00 93.00 84 ALA A CA 1
ATOM 624 C C . ALA A 1 84 ? 7.722 -3.413 -10.014 1.00 93.00 84 ALA A C 1
ATOM 626 O O . ALA A 1 84 ? 7.225 -3.371 -8.887 1.00 93.00 84 ALA A O 1
ATOM 627 N N . ALA A 1 85 ? 8.885 -2.818 -10.298 1.00 94.94 85 ALA A N 1
ATOM 628 C CA . ALA A 1 85 ? 9.649 -2.048 -9.322 1.00 94.94 85 ALA A CA 1
ATOM 629 C C . ALA A 1 85 ? 8.865 -0.819 -8.834 1.00 94.94 85 ALA A C 1
ATOM 631 O O . ALA A 1 85 ? 8.817 -0.551 -7.634 1.00 94.94 85 ALA A O 1
ATOM 632 N N . GLY A 1 86 ? 8.196 -0.108 -9.744 1.00 94.62 86 GLY A N 1
ATOM 633 C CA . GLY A 1 86 ? 7.338 1.029 -9.423 1.00 94.62 86 GLY A CA 1
ATOM 634 C C . GLY A 1 86 ? 6.166 0.640 -8.528 1.00 94.62 86 GLY A C 1
ATOM 635 O O . GLY A 1 86 ? 5.926 1.293 -7.514 1.00 94.62 86 GLY A O 1
ATOM 636 N N . ALA A 1 87 ? 5.479 -0.458 -8.848 1.00 94.12 87 ALA A N 1
ATOM 637 C CA . ALA A 1 87 ? 4.395 -0.991 -8.030 1.00 94.12 87 ALA A CA 1
ATOM 638 C C . ALA A 1 87 ? 4.883 -1.352 -6.621 1.00 94.12 87 ALA A C 1
ATOM 640 O O . ALA A 1 87 ? 4.257 -0.962 -5.636 1.00 94.12 87 ALA A O 1
ATOM 641 N N . ALA A 1 88 ? 6.026 -2.037 -6.513 1.00 94.69 88 ALA A N 1
ATOM 642 C CA . ALA A 1 88 ? 6.613 -2.416 -5.231 1.00 94.69 88 ALA A CA 1
ATOM 643 C C . ALA A 1 88 ? 6.975 -1.190 -4.376 1.00 94.69 88 ALA A C 1
ATOM 645 O O . ALA A 1 88 ? 6.638 -1.145 -3.193 1.00 94.69 88 ALA A O 1
ATOM 646 N N . LEU A 1 89 ? 7.594 -0.168 -4.978 1.00 94.88 89 LEU A N 1
ATOM 647 C CA . LEU A 1 89 ? 7.883 1.102 -4.304 1.00 94.88 89 LEU A CA 1
ATOM 648 C C . LEU A 1 89 ? 6.599 1.820 -3.867 1.00 94.88 89 LEU A C 1
ATOM 650 O O . LEU A 1 89 ? 6.549 2.358 -2.763 1.00 94.88 89 LEU A O 1
ATOM 654 N N . GLY A 1 90 ? 5.550 1.787 -4.691 1.00 93.31 90 GLY A N 1
ATOM 655 C CA . GLY A 1 90 ? 4.234 2.334 -4.364 1.00 93.31 90 GLY A CA 1
ATOM 656 C C . GLY A 1 90 ? 3.581 1.644 -3.163 1.00 93.31 90 GLY A C 1
ATOM 657 O O . GLY A 1 90 ? 3.124 2.316 -2.238 1.00 93.31 90 GLY A O 1
ATOM 658 N N . VAL A 1 91 ? 3.593 0.309 -3.126 1.00 92.19 91 VAL A N 1
ATOM 659 C CA . VAL A 1 91 ? 3.095 -0.477 -1.982 1.00 92.19 91 VAL A CA 1
ATOM 660 C C . VAL A 1 91 ? 3.902 -0.172 -0.724 1.00 92.19 91 VAL A C 1
ATOM 662 O O . VAL A 1 91 ? 3.332 0.066 0.339 1.00 92.19 91 VAL A O 1
ATOM 665 N N . LEU A 1 92 ? 5.229 -0.124 -0.841 1.00 92.69 92 LEU A N 1
ATOM 666 C CA . LEU A 1 92 ? 6.108 0.190 0.278 1.00 92.69 92 LEU A CA 1
ATOM 667 C C . LEU A 1 92 ? 5.825 1.596 0.831 1.00 92.69 92 LEU A C 1
ATOM 669 O O . LEU A 1 92 ? 5.699 1.776 2.042 1.00 92.69 92 LEU A O 1
ATOM 673 N N . ALA A 1 93 ? 5.654 2.582 -0.050 1.00 92.00 93 ALA A N 1
ATOM 674 C CA . ALA A 1 93 ? 5.280 3.935 0.333 1.00 92.00 93 ALA A CA 1
ATOM 675 C C . ALA A 1 93 ? 3.918 3.976 1.047 1.00 92.00 93 ALA A C 1
ATOM 677 O O . ALA A 1 93 ? 3.792 4.675 2.052 1.00 92.00 93 ALA A O 1
ATOM 678 N N . ALA A 1 94 ? 2.922 3.203 0.594 1.00 90.31 94 ALA A N 1
ATOM 679 C CA . ALA A 1 94 ? 1.628 3.095 1.271 1.00 90.31 94 ALA A CA 1
ATOM 680 C C . ALA A 1 94 ? 1.772 2.522 2.687 1.00 90.31 94 ALA A C 1
ATOM 682 O O . ALA A 1 94 ? 1.220 3.078 3.637 1.00 90.31 94 ALA A O 1
ATOM 683 N N . LEU A 1 95 ? 2.571 1.465 2.849 1.00 89.38 95 LEU A N 1
ATOM 684 C CA . LEU A 1 95 ? 2.834 0.864 4.155 1.00 89.38 95 LEU A CA 1
ATOM 685 C C . LEU A 1 95 ? 3.461 1.873 5.118 1.00 89.38 95 LEU A C 1
ATOM 687 O O . LEU A 1 95 ? 2.986 2.013 6.240 1.00 89.38 95 LEU A O 1
ATOM 691 N N . PHE A 1 96 ? 4.467 2.635 4.684 1.00 88.69 96 PHE A N 1
ATOM 692 C CA . PHE A 1 96 ? 5.082 3.658 5.534 1.00 88.69 96 PHE A CA 1
ATOM 693 C C . PHE A 1 96 ? 4.146 4.841 5.819 1.00 88.69 96 PHE A C 1
ATOM 695 O O . PHE A 1 96 ? 4.084 5.322 6.950 1.00 88.69 96 PHE A O 1
ATOM 702 N N . ARG A 1 97 ? 3.382 5.301 4.820 1.00 87.81 97 ARG A N 1
ATOM 703 C CA . ARG A 1 97 ? 2.462 6.448 4.927 1.00 87.81 97 ARG A CA 1
ATOM 704 C C . ARG A 1 97 ? 1.279 6.168 5.859 1.00 87.81 97 ARG A C 1
ATOM 706 O O . ARG A 1 97 ? 0.844 7.070 6.581 1.00 87.81 97 ARG A O 1
ATOM 713 N N . PHE A 1 98 ? 0.752 4.945 5.828 1.00 85.19 98 PHE A N 1
ATOM 714 C CA . PHE A 1 98 ? -0.470 4.540 6.529 1.00 85.19 98 PHE A CA 1
ATOM 715 C C . PHE A 1 98 ? -0.222 3.541 7.668 1.00 85.19 98 PHE A C 1
ATOM 717 O O . PHE A 1 98 ? -1.166 2.960 8.189 1.00 85.19 98 PHE A O 1
ATOM 724 N N . SER A 1 99 ? 1.027 3.382 8.116 1.00 80.25 99 SER A N 1
ATOM 725 C CA . SER A 1 99 ? 1.361 2.552 9.287 1.00 80.25 99 SER A CA 1
ATOM 726 C C . SER A 1 99 ? 0.711 3.052 10.589 1.00 80.25 99 SER A C 1
ATOM 728 O O . SER A 1 99 ? 0.561 2.305 11.555 1.00 80.25 99 SER A O 1
ATOM 730 N N . SER A 1 100 ? 0.299 4.324 10.642 1.00 78.38 100 SER A N 1
ATOM 731 C CA . SER A 1 100 ? -0.349 4.878 11.828 1.00 78.38 100 SER A CA 1
ATOM 732 C C . SER A 1 100 ? -1.720 4.243 12.077 1.00 78.38 100 SER A C 1
ATOM 734 O O . SER A 1 100 ? -2.523 4.091 11.161 1.00 78.38 100 SER A O 1
ATOM 736 N N . ALA A 1 101 ? -2.010 3.914 13.340 1.00 76.25 101 ALA A N 1
ATOM 737 C CA . ALA A 1 101 ? -3.336 3.456 13.743 1.00 76.25 101 ALA A CA 1
ATOM 738 C C . ALA A 1 101 ? -4.355 4.588 13.551 1.00 76.25 101 ALA A C 1
ATOM 740 O O . ALA A 1 101 ? -4.163 5.698 14.056 1.00 76.25 101 ALA A O 1
ATOM 741 N N . ARG A 1 102 ? -5.443 4.308 12.831 1.00 82.31 102 ARG A N 1
ATOM 742 C CA . ARG A 1 102 ? -6.518 5.272 12.556 1.00 82.31 102 ARG A CA 1
ATOM 743 C C . ARG A 1 102 ? -7.853 4.684 12.973 1.00 82.31 102 ARG A C 1
ATOM 745 O O . ARG A 1 102 ? -8.021 3.470 13.035 1.00 82.31 102 ARG A O 1
ATOM 752 N N . TRP A 1 103 ? -8.797 5.563 13.267 1.00 85.19 103 TRP A N 1
ATOM 753 C CA . TRP A 1 103 ? -10.171 5.181 13.560 1.00 85.19 103 TRP A CA 1
ATOM 754 C C . TRP A 1 103 ? -11.023 5.523 12.346 1.00 85.19 103 TRP A C 1
ATOM 756 O O . TRP A 1 103 ? -11.102 6.690 11.967 1.00 85.19 103 TRP A O 1
ATOM 766 N N . LEU A 1 104 ? -11.621 4.507 11.732 1.00 82.56 104 LEU A N 1
ATOM 767 C CA . LEU A 1 104 ? -12.485 4.645 10.565 1.00 82.56 104 LEU A CA 1
ATOM 768 C C . LEU A 1 104 ? -13.915 4.290 10.964 1.00 82.56 104 LEU A C 1
ATOM 770 O O . LEU A 1 104 ? -14.145 3.384 11.764 1.00 82.56 104 LEU A O 1
ATOM 774 N N . LYS A 1 105 ? -14.879 5.027 10.422 1.00 78.25 105 LYS A N 1
ATOM 775 C CA . LYS A 1 105 ? -16.297 4.710 10.548 1.00 78.25 105 LYS A CA 1
ATOM 776 C C . LYS A 1 105 ? -16.797 4.348 9.156 1.00 78.25 105 LYS A C 1
ATOM 778 O O . LYS A 1 105 ? -16.915 5.232 8.311 1.00 78.25 105 LYS A O 1
ATOM 783 N N . THR A 1 106 ? -16.948 3.051 8.922 1.00 65.44 106 THR A N 1
ATOM 784 C CA . THR A 1 106 ? -17.578 2.478 7.728 1.00 65.44 106 THR A CA 1
ATOM 785 C C . THR A 1 106 ? -19.089 2.637 7.761 1.00 65.44 106 THR A C 1
ATOM 787 O O . THR A 1 106 ? -19.659 2.751 8.873 1.00 65.44 106 THR A O 1
#

InterPro domains:
  IPR026870 Zinc-ribbon domain [PF13240] (22-42)

Secondary structure (DSSP, 8-state):
-PPPP-PPPP--------EEE-TTT--EEETT-SB-TTT--EEE-S--HHHHHHHHHHHHHHHHHHHHHHHGGGGGGGHHHHHHHHHHHHHHHHHHHH-S-EEE--